Protein AF-A0A3P5X325-F1 (afdb_monomer)

Structure (mmCIF, N/CA/C/O backbone):
data_AF-A0A3P5X325-F1
#
_entry.id   AF-A0A3P5X325-F1
#
loop_
_atom_site.group_PDB
_atom_site.id
_atom_site.type_symbol
_atom_site.label_atom_id
_atom_site.label_alt_id
_atom_site.label_comp_id
_atom_site.label_asym_id
_atom_site.label_entity_id
_atom_site.label_seq_id
_atom_site.pdbx_PDB_ins_code
_atom_site.Cartn_x
_atom_site.Cartn_y
_atom_site.Cartn_z
_atom_site.occupancy
_atom_site.B_iso_or_equiv
_atom_site.auth_seq_id
_atom_site.auth_comp_id
_atom_site.auth_asym_id
_atom_site.auth_atom_id
_atom_site.pdbx_PDB_model_num
ATOM 1 N N . MET A 1 1 ? 27.769 -21.996 -11.676 1.00 37.31 1 MET A N 1
ATOM 2 C CA . MET A 1 1 ? 26.552 -21.700 -12.459 1.00 37.31 1 MET A CA 1
ATOM 3 C C . MET A 1 1 ? 25.990 -20.376 -11.951 1.00 37.31 1 MET A C 1
ATOM 5 O O . MET A 1 1 ? 25.348 -20.357 -10.911 1.00 37.31 1 MET A O 1
ATOM 9 N N . ARG A 1 2 ? 26.372 -19.250 -12.571 1.00 46.50 2 ARG A N 1
ATOM 10 C CA . ARG A 1 2 ? 25.826 -17.925 -12.230 1.00 46.50 2 ARG A CA 1
ATOM 11 C C . ARG A 1 2 ? 24.465 -17.822 -12.909 1.00 46.50 2 ARG A C 1
ATOM 13 O O . ARG A 1 2 ? 24.405 -17.930 -14.128 1.00 46.50 2 ARG A O 1
ATOM 20 N N . ILE A 1 3 ? 23.396 -17.692 -12.133 1.00 49.97 3 ILE A N 1
ATOM 21 C CA . ILE A 1 3 ? 22.065 -17.442 -12.689 1.00 49.97 3 ILE A CA 1
ATOM 22 C C . ILE A 1 3 ? 22.089 -16.012 -13.231 1.00 49.97 3 ILE A C 1
ATOM 24 O O . ILE A 1 3 ? 22.358 -15.079 -12.476 1.00 49.97 3 ILE A O 1
ATOM 28 N N . ALA A 1 4 ? 21.917 -15.863 -14.544 1.00 50.31 4 ALA A N 1
ATOM 29 C CA . ALA A 1 4 ? 21.872 -14.564 -15.203 1.00 50.31 4 ALA A CA 1
ATOM 30 C C . ALA A 1 4 ? 20.723 -13.730 -14.594 1.00 50.31 4 ALA A C 1
ATOM 32 O O . ALA A 1 4 ? 19.593 -14.221 -14.536 1.00 50.31 4 ALA A O 1
ATOM 33 N N . PRO A 1 5 ? 20.985 -12.513 -14.087 1.00 54.59 5 PRO A N 1
ATOM 34 C CA . PRO A 1 5 ? 20.008 -11.745 -13.315 1.00 54.59 5 PRO A CA 1
ATOM 35 C C . PRO A 1 5 ? 18.990 -10.981 -14.172 1.00 54.59 5 PRO A C 1
ATOM 37 O O . PRO A 1 5 ? 18.140 -10.295 -13.618 1.00 54.59 5 PRO A O 1
ATOM 40 N N . GLU A 1 6 ? 19.036 -11.095 -15.495 1.00 56.81 6 GLU A N 1
ATOM 41 C CA . GLU A 1 6 ? 18.307 -10.202 -16.409 1.00 56.81 6 GLU A CA 1
ATOM 42 C C . GLU A 1 6 ? 16.786 -10.440 -16.377 1.00 56.81 6 GLU A C 1
ATOM 44 O O . GLU A 1 6 ? 15.995 -9.506 -16.459 1.00 56.81 6 GLU A O 1
ATOM 49 N N . THR A 1 7 ? 16.352 -11.673 -16.098 1.00 55.66 7 THR A N 1
ATOM 50 C CA . THR A 1 7 ? 14.933 -12.036 -15.910 1.00 55.66 7 THR A CA 1
ATOM 51 C C . THR A 1 7 ? 14.445 -11.930 -14.462 1.00 55.66 7 THR A C 1
ATOM 53 O O . THR A 1 7 ? 13.240 -11.938 -14.210 1.00 55.66 7 THR A O 1
ATOM 56 N N . SER A 1 8 ? 15.350 -11.791 -13.490 1.00 69.19 8 SER A N 1
ATOM 57 C CA . SER A 1 8 ? 15.024 -11.793 -12.057 1.00 69.19 8 SER A CA 1
ATOM 58 C C . SER A 1 8 ? 14.137 -10.610 -11.612 1.00 69.19 8 SER A C 1
ATOM 60 O O . SER A 1 8 ? 13.112 -10.845 -10.968 1.00 69.19 8 SER A O 1
ATOM 62 N N . PRO A 1 9 ? 14.426 -9.341 -11.967 1.00 74.19 9 PRO A N 1
ATOM 63 C CA . PRO A 1 9 ? 13.662 -8.206 -11.448 1.00 74.19 9 PRO A CA 1
ATOM 64 C C . PRO A 1 9 ? 12.279 -8.033 -12.095 1.00 74.19 9 PRO A C 1
ATOM 66 O O . PRO A 1 9 ? 11.350 -7.622 -11.402 1.00 74.19 9 PRO A O 1
ATOM 69 N N . MET A 1 10 ? 12.100 -8.388 -13.375 1.00 77.94 10 MET A N 1
ATOM 70 C CA . MET A 1 10 ? 10.773 -8.395 -14.014 1.00 77.94 10 MET A CA 1
ATOM 71 C C . MET A 1 10 ? 9.854 -9.446 -13.382 1.00 77.94 10 MET A C 1
ATOM 73 O O . MET A 1 10 ? 8.692 -9.156 -13.098 1.00 77.94 10 MET A O 1
ATOM 77 N N . LEU A 1 11 ? 10.385 -10.641 -13.094 1.00 83.62 11 LEU A N 1
ATOM 78 C CA . LEU A 1 11 ? 9.649 -11.692 -12.390 1.00 83.62 11 LEU A CA 1
ATOM 79 C C . LEU A 1 11 ? 9.268 -11.268 -10.969 1.00 83.62 11 LEU A C 1
ATOM 81 O O . LEU A 1 11 ? 8.141 -11.511 -10.547 1.00 83.62 11 LEU A O 1
ATOM 85 N N . ILE A 1 12 ? 10.165 -10.586 -10.248 1.00 83.50 12 ILE A N 1
ATOM 86 C CA . ILE A 1 12 ? 9.865 -10.031 -8.920 1.00 83.50 12 ILE A CA 1
ATOM 87 C C . ILE A 1 12 ? 8.769 -8.963 -9.016 1.00 83.50 12 ILE A C 1
ATOM 89 O O . ILE A 1 12 ? 7.820 -8.996 -8.236 1.00 83.50 12 ILE A O 1
ATOM 93 N N . GLY A 1 13 ? 8.846 -8.051 -9.989 1.00 82.38 13 GLY A N 1
ATOM 94 C CA . GLY A 1 13 ? 7.811 -7.041 -10.225 1.00 82.38 13 GLY A CA 1
ATOM 95 C C . GLY A 1 13 ? 6.443 -7.661 -10.519 1.00 82.38 13 GLY A C 1
ATOM 96 O O . GLY A 1 13 ? 5.451 -7.311 -9.879 1.00 82.38 13 GLY A O 1
ATOM 97 N N . ALA A 1 14 ? 6.397 -8.652 -11.413 1.00 85.88 14 ALA A N 1
ATOM 98 C CA . ALA A 1 14 ? 5.183 -9.403 -11.723 1.00 85.88 14 ALA A CA 1
ATOM 99 C C . ALA A 1 14 ? 4.647 -10.178 -10.506 1.00 85.88 14 ALA A C 1
ATOM 101 O O . ALA A 1 14 ? 3.439 -10.187 -10.268 1.00 85.88 14 ALA A O 1
ATOM 102 N N . ALA A 1 15 ? 5.528 -10.778 -9.698 1.00 87.06 15 ALA A N 1
ATOM 103 C CA . ALA A 1 15 ? 5.152 -11.474 -8.470 1.00 87.06 15 ALA A CA 1
ATOM 104 C C . ALA A 1 15 ? 4.561 -10.519 -7.422 1.00 87.06 15 ALA A C 1
ATOM 106 O O . ALA A 1 15 ? 3.552 -10.850 -6.803 1.00 87.06 15 ALA A O 1
ATOM 107 N N . LEU A 1 16 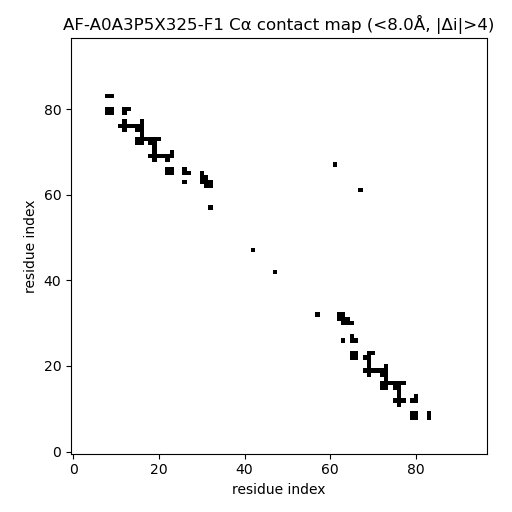? 5.130 -9.320 -7.255 1.00 85.44 16 LEU A N 1
ATOM 108 C CA . LEU A 1 16 ? 4.600 -8.283 -6.363 1.00 85.44 16 LEU A CA 1
ATOM 109 C C . LEU A 1 16 ? 3.216 -7.804 -6.816 1.00 85.44 16 LEU A C 1
ATOM 111 O O . LEU A 1 16 ? 2.306 -7.692 -5.993 1.00 85.44 16 LEU A O 1
ATOM 115 N N . ILE A 1 17 ? 3.035 -7.586 -8.123 1.00 88.94 17 ILE A N 1
ATOM 116 C CA . ILE A 1 17 ? 1.733 -7.225 -8.697 1.00 88.94 17 ILE A CA 1
ATOM 117 C C . ILE A 1 17 ? 0.720 -8.351 -8.455 1.00 88.94 17 ILE A C 1
ATOM 119 O O . ILE A 1 17 ? -0.369 -8.103 -7.937 1.00 88.94 17 ILE A O 1
ATOM 123 N N . GLY A 1 18 ? 1.085 -9.594 -8.774 1.00 88.88 18 GLY A N 1
ATOM 124 C CA . GLY A 1 18 ? 0.232 -10.765 -8.581 1.00 88.88 18 GLY A CA 1
ATOM 125 C C . GLY A 1 18 ? -0.170 -10.965 -7.119 1.00 88.88 18 GLY A C 1
ATOM 126 O O . GLY A 1 18 ? -1.353 -11.131 -6.825 1.00 88.88 18 GLY A O 1
ATOM 127 N N . ALA A 1 19 ? 0.785 -10.868 -6.192 1.00 86.81 19 ALA A N 1
ATOM 128 C CA . ALA A 1 19 ? 0.528 -10.950 -4.758 1.00 86.81 19 ALA A CA 1
ATOM 129 C C . ALA A 1 19 ? -0.395 -9.819 -4.275 1.00 86.81 19 ALA A C 1
ATOM 131 O O . ALA A 1 19 ? -1.335 -10.069 -3.520 1.00 86.81 19 ALA A O 1
ATOM 132 N N . GLY A 1 20 ? -0.180 -8.587 -4.749 1.00 81.62 20 GLY A N 1
ATOM 133 C CA . GLY A 1 20 ? -1.033 -7.444 -4.428 1.00 81.62 20 GLY A CA 1
ATOM 134 C C . GLY A 1 20 ? -2.475 -7.608 -4.928 1.00 81.62 20 GLY A C 1
ATOM 135 O O . GLY A 1 20 ? -3.415 -7.326 -4.182 1.00 81.62 20 GLY A O 1
ATOM 136 N N . LEU A 1 21 ? -2.670 -8.127 -6.149 1.00 86.69 21 LEU A N 1
ATOM 137 C CA . LEU A 1 21 ? -3.997 -8.458 -6.689 1.00 86.69 21 LEU A CA 1
ATOM 138 C C . LEU A 1 21 ? -4.680 -9.575 -5.897 1.00 86.69 21 LEU A C 1
ATOM 140 O O . LEU A 1 21 ? -5.877 -9.484 -5.622 1.00 86.69 21 LEU A O 1
ATOM 144 N N . LEU A 1 22 ? -3.933 -10.614 -5.521 1.00 86.00 22 LEU A N 1
ATOM 145 C CA . LEU A 1 22 ? -4.464 -11.739 -4.757 1.00 86.00 22 LEU A CA 1
ATOM 146 C C . LEU A 1 22 ? -4.942 -11.281 -3.373 1.00 86.00 22 LEU A C 1
ATOM 148 O O . LEU A 1 22 ? -6.069 -11.573 -2.983 1.00 86.00 22 LEU A O 1
ATOM 152 N N . LEU A 1 23 ? -4.122 -10.495 -2.668 1.00 81.44 23 LEU A N 1
ATOM 153 C CA . LEU A 1 23 ? -4.475 -9.929 -1.364 1.00 81.44 23 LEU A CA 1
ATOM 154 C C . LEU A 1 23 ? -5.699 -9.017 -1.452 1.00 81.44 23 LEU A C 1
ATOM 156 O O . LEU A 1 23 ? -6.595 -9.114 -0.617 1.00 81.44 23 LEU A O 1
ATOM 160 N N . ARG A 1 24 ? -5.776 -8.185 -2.498 1.00 75.31 24 ARG A N 1
ATOM 161 C CA . ARG A 1 24 ? -6.941 -7.328 -2.744 1.00 75.31 24 ARG A CA 1
ATOM 162 C C . ARG A 1 24 ? -8.215 -8.128 -3.024 1.00 75.31 24 ARG A C 1
ATOM 164 O O . ARG A 1 24 ? -9.297 -7.657 -2.716 1.00 75.31 24 ARG A O 1
ATOM 171 N N . ARG A 1 25 ? -8.112 -9.313 -3.627 1.00 79.06 25 ARG A N 1
ATOM 172 C CA . ARG A 1 25 ? -9.282 -10.146 -3.934 1.00 79.06 25 ARG A CA 1
ATOM 173 C C . ARG A 1 25 ? -9.818 -10.888 -2.714 1.00 79.06 25 ARG A C 1
ATOM 175 O O . ARG A 1 25 ? -11.015 -11.142 -2.653 1.00 79.06 25 ARG A O 1
ATOM 182 N N . VAL A 1 26 ? -8.937 -11.282 -1.798 1.00 78.12 26 VAL A N 1
ATOM 183 C CA . VAL A 1 26 ? -9.329 -12.047 -0.608 1.00 78.12 26 VAL A CA 1
ATOM 184 C C . VAL A 1 26 ? -9.904 -11.139 0.474 1.00 78.12 26 VAL A C 1
ATOM 186 O O . VAL A 1 26 ? -10.781 -11.611 1.186 1.00 78.12 26 VAL A O 1
ATOM 189 N N . GLU A 1 27 ? -9.408 -9.893 0.583 1.00 66.12 27 GLU A N 1
ATOM 190 C CA . GLU A 1 27 ? -9.830 -8.818 1.508 1.00 66.12 27 GLU A CA 1
ATOM 191 C C . GLU A 1 27 ? -10.800 -9.284 2.617 1.00 66.12 27 GLU A C 1
ATOM 193 O O . GLU A 1 27 ? -11.993 -8.994 2.568 1.00 66.12 27 GLU A O 1
ATOM 198 N N . PRO A 1 28 ? -10.318 -10.080 3.591 1.00 67.94 28 PRO A N 1
ATOM 199 C CA . PRO A 1 28 ? -11.215 -10.785 4.490 1.00 67.94 28 PRO A CA 1
ATOM 200 C C . PRO A 1 28 ? -11.803 -9.823 5.522 1.00 67.94 28 PRO A C 1
ATOM 202 O O . PRO A 1 28 ? -11.071 -9.041 6.134 1.00 67.94 28 PRO A O 1
ATOM 205 N N . ASP A 1 29 ? -13.106 -9.950 5.781 1.00 62.47 29 ASP A N 1
ATOM 206 C CA . ASP A 1 29 ? -13.853 -9.103 6.728 1.00 62.47 29 ASP A CA 1
ATOM 207 C C . ASP A 1 29 ? -13.284 -9.117 8.154 1.00 62.47 29 ASP A C 1
ATOM 209 O O . ASP A 1 29 ? -13.474 -8.172 8.914 1.00 62.47 29 ASP A O 1
ATOM 213 N N . ALA A 1 30 ? -12.522 -10.154 8.518 1.00 62.75 30 ALA A N 1
ATOM 214 C CA . ALA A 1 30 ? -11.821 -10.235 9.800 1.00 62.75 30 ALA A CA 1
ATOM 215 C C . ALA A 1 30 ? -10.780 -9.114 10.011 1.00 62.75 30 ALA A C 1
ATOM 217 O O . ALA A 1 30 ? -10.392 -8.847 11.147 1.00 62.75 30 ALA A O 1
ATOM 218 N N . LEU A 1 31 ? -10.310 -8.481 8.930 1.00 63.28 31 LEU A N 1
ATOM 219 C CA . LEU A 1 31 ? -9.338 -7.380 8.947 1.00 63.28 31 LEU A CA 1
ATOM 220 C C . LEU A 1 31 ? -9.973 -6.023 8.604 1.00 63.28 31 LEU A C 1
ATOM 222 O O . LEU A 1 31 ? -9.260 -5.018 8.499 1.00 63.28 31 LEU A O 1
ATOM 226 N N . SER A 1 32 ? -11.298 -5.990 8.463 1.00 74.38 32 SER A N 1
ATOM 227 C CA . SER A 1 32 ? -12.077 -4.760 8.386 1.00 74.38 32 SER A CA 1
ATOM 228 C C . SER A 1 32 ? -12.215 -4.170 9.787 1.00 74.38 32 SER A C 1
ATOM 230 O O . SER A 1 32 ? -12.556 -4.865 10.749 1.00 74.38 32 SER A O 1
ATOM 232 N N . LEU A 1 33 ? -11.925 -2.876 9.933 1.00 69.62 33 LEU A N 1
ATOM 233 C CA . LEU A 1 33 ? -12.146 -2.204 11.207 1.00 69.62 33 LEU A CA 1
ATOM 234 C C . LEU A 1 33 ? -13.656 -2.075 11.458 1.00 69.62 33 LEU A C 1
ATOM 236 O O . LEU A 1 33 ? -14.367 -1.565 10.594 1.00 69.62 33 LEU A O 1
ATOM 240 N N . PRO A 1 34 ? -14.155 -2.513 12.628 1.00 69.44 34 PRO A N 1
ATOM 241 C CA . PRO A 1 34 ? -15.577 -2.453 12.931 1.00 69.44 34 PRO A CA 1
ATOM 242 C C . PRO A 1 34 ? -16.048 -1.004 13.063 1.00 69.44 34 PRO A C 1
ATOM 244 O O . PRO A 1 34 ? -15.361 -0.178 13.681 1.00 69.44 34 PRO A O 1
ATOM 247 N N . ASP A 1 35 ? -17.244 -0.737 12.536 1.00 65.31 35 ASP A N 1
ATOM 248 C CA . ASP A 1 35 ? -17.881 0.575 12.573 1.00 65.31 35 ASP A CA 1
ATOM 249 C C . ASP A 1 35 ? -18.004 1.118 13.996 1.00 65.31 35 ASP A C 1
ATOM 251 O O . ASP A 1 35 ? -18.137 0.389 14.988 1.00 65.31 35 ASP A O 1
ATOM 255 N N . LYS A 1 36 ? -17.934 2.444 14.102 1.00 63.88 36 LYS A N 1
ATOM 256 C CA . LYS A 1 36 ? -17.979 3.141 15.382 1.00 63.88 36 LYS A CA 1
ATOM 257 C C . LYS A 1 36 ? -19.414 3.096 15.928 1.00 63.88 36 LYS A C 1
ATOM 259 O O . LYS A 1 36 ? -20.295 3.684 15.307 1.00 63.88 36 LYS A O 1
ATOM 264 N N . PRO A 1 37 ? -19.681 2.446 17.077 1.00 66.00 37 PRO A N 1
ATOM 265 C CA . PRO A 1 37 ? -21.021 2.452 17.648 1.00 66.00 37 PRO A CA 1
ATOM 266 C C . PRO A 1 37 ? -21.378 3.864 18.132 1.00 66.00 37 PRO A C 1
ATOM 268 O O . PRO A 1 37 ? -20.661 4.444 18.955 1.00 66.00 37 PRO A O 1
ATOM 271 N N . ASP A 1 38 ? -22.488 4.403 17.629 1.00 61.66 38 ASP A N 1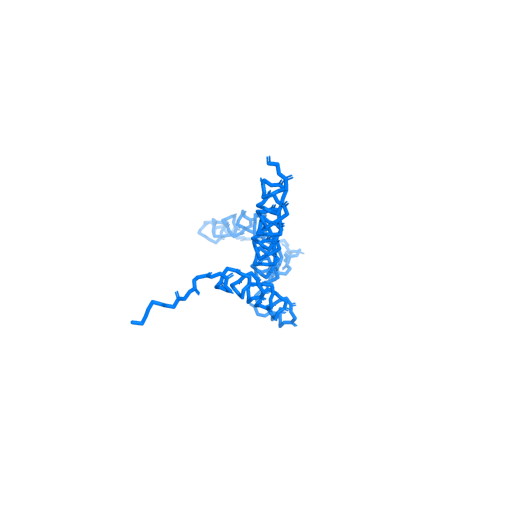
ATOM 272 C CA . ASP A 1 38 ? -23.028 5.716 17.998 1.00 61.66 38 ASP A CA 1
ATOM 273 C C . ASP A 1 38 ? -23.915 5.600 19.246 1.00 61.66 38 ASP A C 1
ATOM 275 O O . ASP A 1 38 ? -25.142 5.640 19.191 1.00 61.66 38 ASP A O 1
ATOM 279 N N . VAL A 1 39 ? -23.294 5.325 20.395 1.00 71.25 39 VAL A N 1
ATOM 280 C CA . VAL A 1 39 ? -24.012 5.157 21.668 1.00 71.25 39 VAL A CA 1
ATOM 281 C C . VAL A 1 39 ? -23.421 6.090 22.720 1.00 71.25 39 VAL A C 1
ATOM 283 O O . VAL A 1 39 ? -22.208 6.279 22.795 1.00 71.25 39 VAL A O 1
ATOM 286 N N . ALA A 1 40 ? -24.270 6.685 23.561 1.00 64.31 40 ALA A N 1
ATOM 287 C CA . ALA A 1 40 ? -23.828 7.520 24.673 1.00 64.31 40 ALA A CA 1
ATOM 288 C C . ALA A 1 40 ? -23.031 6.686 25.696 1.00 64.31 40 ALA A C 1
ATOM 290 O O . ALA A 1 40 ? -23.542 5.736 26.290 1.00 64.31 40 ALA A O 1
ATOM 291 N N . HIS A 1 41 ? -21.766 7.053 25.906 1.00 67.25 41 HIS A N 1
ATOM 292 C CA . HIS A 1 41 ? -20.824 6.299 26.734 1.00 67.25 41 HIS A CA 1
ATOM 293 C C . HIS A 1 41 ? -20.795 6.825 28.178 1.00 67.25 41 HIS A C 1
ATOM 295 O O . HIS A 1 41 ? -20.622 8.022 28.404 1.00 67.25 41 HIS A O 1
ATOM 301 N N . ARG A 1 42 ? -20.926 5.927 29.164 1.00 71.88 42 ARG A N 1
ATOM 302 C CA . ARG A 1 42 ? -20.857 6.221 30.617 1.00 71.88 42 ARG A CA 1
ATOM 303 C C . ARG A 1 42 ? -19.572 5.682 31.256 1.00 71.88 42 ARG A C 1
ATOM 305 O O . ARG A 1 42 ? -19.544 5.245 32.402 1.00 71.88 42 ARG A O 1
ATOM 312 N N . ASP A 1 43 ? -18.499 5.682 30.486 1.00 75.94 43 ASP A N 1
ATOM 313 C CA . ASP A 1 43 ? -17.231 5.064 30.842 1.00 75.94 43 ASP A CA 1
ATOM 314 C C . ASP A 1 43 ? -16.321 6.04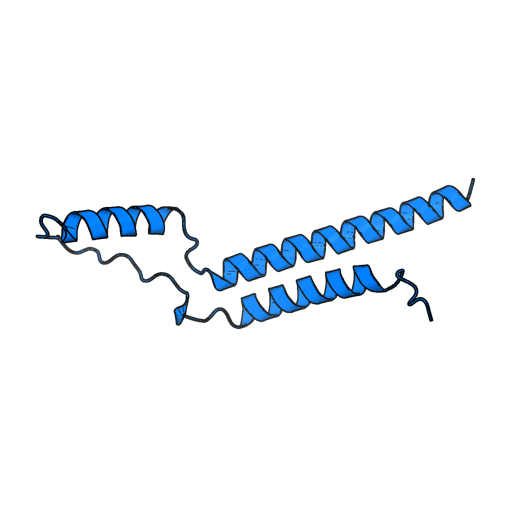0 31.594 1.00 75.94 43 ASP A C 1
ATOM 316 O O . ASP A 1 43 ? -16.102 7.167 31.146 1.00 75.94 43 ASP A O 1
ATOM 320 N N . SER A 1 44 ? -15.705 5.590 32.688 1.00 80.81 44 SER A N 1
ATOM 321 C CA . SER A 1 44 ? -14.721 6.364 33.453 1.00 80.81 44 SER A CA 1
ATOM 322 C C . SER A 1 44 ? -13.373 5.634 33.567 1.00 80.81 44 SER A C 1
ATOM 324 O O . SER A 1 44 ? -13.253 4.438 33.281 1.00 80.81 44 SER A O 1
ATOM 326 N N . GLY A 1 45 ? -12.323 6.381 33.926 1.00 87.00 45 GLY A N 1
ATOM 327 C CA . GLY A 1 45 ? -10.984 5.844 34.199 1.00 87.00 45 GLY A CA 1
ATOM 328 C C . GLY A 1 45 ? -10.346 5.098 33.021 1.00 87.00 45 GLY A C 1
ATOM 329 O O . GLY A 1 45 ? -10.303 5.599 31.895 1.00 87.00 45 GLY A O 1
ATOM 330 N N . ALA A 1 46 ? -9.852 3.886 33.284 1.00 85.06 46 ALA A N 1
ATOM 331 C CA . ALA A 1 46 ? -9.107 3.069 32.323 1.00 85.06 46 ALA A CA 1
ATOM 332 C C . ALA A 1 46 ? -9.904 2.721 31.051 1.00 85.06 46 ALA A C 1
ATOM 334 O O . ALA A 1 46 ? -9.335 2.693 29.960 1.00 85.06 46 ALA A O 1
ATOM 335 N N . ARG A 1 47 ? -11.231 2.527 31.148 1.00 80.81 47 ARG A N 1
ATOM 336 C CA . ARG A 1 47 ? -12.084 2.275 29.969 1.00 80.81 47 ARG A CA 1
ATOM 337 C C . ARG A 1 47 ? -12.176 3.492 29.051 1.00 80.81 47 ARG A C 1
ATOM 339 O O . ARG A 1 47 ? -12.144 3.341 27.831 1.00 80.81 47 ARG A O 1
ATOM 346 N N . ARG A 1 48 ? -12.227 4.701 29.623 1.00 83.06 48 ARG A N 1
ATOM 347 C CA . ARG A 1 48 ? -12.203 5.950 28.847 1.00 83.06 48 ARG A CA 1
ATOM 348 C C . ARG A 1 48 ? -10.861 6.1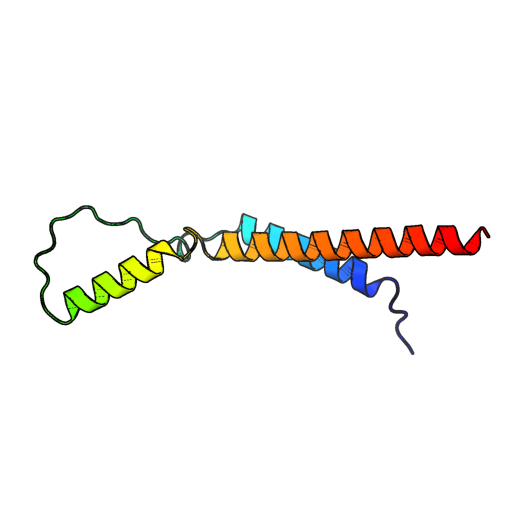28 28.141 1.00 83.06 48 ARG A C 1
ATOM 350 O O . ARG A 1 48 ? -10.849 6.480 26.966 1.00 83.06 48 ARG A O 1
ATOM 357 N N . ALA A 1 49 ? -9.754 5.839 28.827 1.00 84.88 49 ALA A N 1
ATOM 358 C CA . ALA A 1 49 ? -8.420 5.903 28.235 1.00 84.88 49 ALA A CA 1
ATOM 359 C C . ALA A 1 49 ? -8.272 4.921 27.059 1.00 84.88 49 ALA A C 1
ATOM 361 O O . ALA A 1 49 ? -7.943 5.347 25.957 1.00 84.88 49 ALA A O 1
ATOM 362 N N . ALA A 1 50 ? -8.629 3.646 27.249 1.00 86.19 50 ALA A N 1
ATOM 363 C CA . ALA A 1 50 ? -8.568 2.630 26.196 1.00 86.19 50 ALA A CA 1
ATOM 364 C C . ALA A 1 50 ? -9.393 3.009 24.953 1.00 86.19 50 ALA A C 1
ATOM 366 O O . ALA A 1 50 ? -8.954 2.809 23.822 1.00 86.19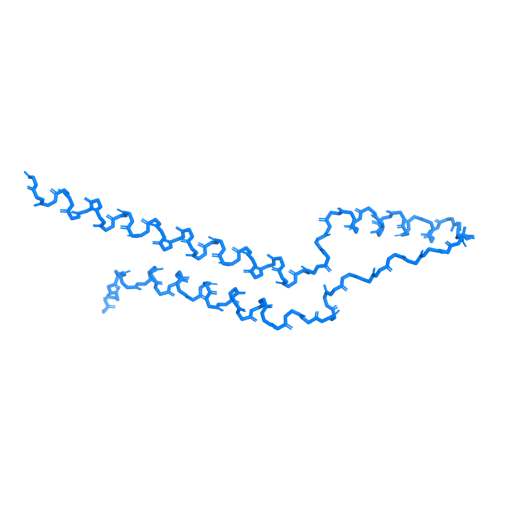 50 ALA A O 1
ATOM 367 N N . ARG A 1 51 ? -10.571 3.611 25.153 1.00 82.75 51 ARG A N 1
ATOM 368 C CA . ARG A 1 51 ? -11.419 4.117 24.068 1.00 82.75 51 ARG A CA 1
ATOM 369 C C . ARG A 1 51 ? -10.773 5.272 23.312 1.00 82.75 51 ARG A C 1
ATOM 371 O O . ARG A 1 51 ? -10.769 5.243 22.091 1.00 82.75 51 ARG A O 1
ATOM 378 N N . ILE A 1 52 ? -10.234 6.269 24.015 1.00 83.88 52 ILE A N 1
ATOM 379 C CA . ILE A 1 52 ? -9.559 7.414 23.383 1.00 83.88 52 ILE A CA 1
ATOM 380 C C . ILE A 1 52 ? -8.370 6.926 22.553 1.00 83.88 52 ILE A C 1
ATOM 382 O O . ILE A 1 52 ? -8.200 7.355 21.414 1.00 83.88 52 ILE A O 1
ATOM 386 N N . THR A 1 53 ? -7.588 5.991 23.093 1.00 84.38 53 THR A N 1
ATOM 387 C CA . THR A 1 53 ? -6.471 5.375 22.376 1.00 84.38 53 THR A CA 1
ATOM 388 C C . THR A 1 53 ? -6.952 4.613 21.140 1.00 84.38 53 THR A C 1
ATOM 390 O O . THR A 1 53 ? -6.426 4.842 20.053 1.00 84.38 53 THR A O 1
ATOM 393 N N . ARG A 1 54 ? -7.989 3.770 21.262 1.00 83.38 54 ARG A N 1
ATOM 394 C CA . ARG A 1 54 ? -8.586 3.050 20.123 1.00 83.38 54 ARG A CA 1
ATOM 395 C C . ARG A 1 54 ? -9.096 4.012 19.051 1.00 83.38 54 ARG A C 1
ATOM 397 O O . ARG A 1 54 ? -8.781 3.829 17.882 1.00 83.38 54 ARG A O 1
ATOM 404 N N . ASP A 1 55 ? -9.859 5.028 19.440 1.00 83.06 55 ASP A N 1
ATOM 405 C CA . ASP A 1 55 ? -10.421 6.027 18.529 1.00 83.06 55 ASP A CA 1
ATOM 406 C C . ASP A 1 55 ? -9.326 6.844 17.833 1.00 83.06 55 ASP A C 1
ATOM 408 O O . ASP A 1 55 ? -9.485 7.226 16.676 1.00 83.06 55 ASP A O 1
ATOM 412 N N . GLY A 1 56 ? -8.213 7.115 18.522 1.00 83.62 56 GLY A N 1
ATOM 413 C CA . GLY A 1 56 ? -7.039 7.757 17.935 1.00 83.62 56 GLY A CA 1
ATOM 414 C C . GLY A 1 56 ? -6.382 6.884 16.868 1.00 83.62 56 GLY A C 1
ATOM 415 O O . GLY A 1 56 ? -6.120 7.355 15.765 1.00 83.62 56 GLY A O 1
ATOM 416 N N . ILE A 1 57 ? -6.186 5.599 17.166 1.00 82.81 57 ILE A N 1
ATOM 417 C CA . ILE A 1 57 ? -5.616 4.621 16.232 1.00 82.81 57 ILE A CA 1
ATOM 418 C C . ILE A 1 57 ? -6.550 4.398 15.025 1.00 82.81 57 ILE A C 1
ATOM 420 O O . ILE A 1 57 ? -6.095 4.351 13.885 1.00 82.81 57 ILE A O 1
ATOM 424 N N . ALA A 1 58 ? -7.865 4.350 15.243 1.00 82.69 58 ALA A N 1
ATOM 425 C CA . ALA A 1 58 ? -8.854 4.178 14.178 1.00 82.69 58 ALA A CA 1
ATOM 426 C C . ALA A 1 58 ? -8.911 5.357 13.187 1.00 82.69 58 ALA A C 1
ATOM 428 O O . ALA A 1 58 ? -9.345 5.169 12.058 1.00 82.69 58 ALA A O 1
ATOM 429 N N . LYS A 1 59 ? -8.464 6.563 13.571 1.00 79.94 59 LYS A N 1
ATOM 430 C CA . LYS A 1 59 ? -8.380 7.717 12.652 1.00 79.94 59 LYS A CA 1
ATOM 431 C C . LYS A 1 59 ? -7.234 7.616 11.647 1.00 79.94 59 LYS A C 1
ATOM 433 O O . LYS A 1 59 ? -7.281 8.294 10.627 1.00 79.94 59 LYS A O 1
ATOM 438 N N . VAL A 1 60 ? -6.193 6.845 11.962 1.00 82.25 60 VAL A N 1
ATOM 439 C CA . VAL A 1 60 ? -4.988 6.728 11.126 1.00 82.25 60 VAL A CA 1
ATOM 440 C C . VAL A 1 60 ? -4.912 5.398 10.384 1.00 82.25 60 VAL A C 1
ATOM 442 O O . VAL A 1 60 ? -4.239 5.315 9.359 1.00 82.25 60 VAL A O 1
ATOM 445 N N . LEU A 1 61 ? -5.593 4.361 10.876 1.00 79.12 61 LEU A N 1
ATOM 446 C CA . LEU A 1 61 ? -5.653 3.076 10.191 1.00 79.12 61 LEU A CA 1
ATOM 447 C C . LEU A 1 61 ? -6.629 3.127 9.005 1.00 79.12 61 LEU A C 1
ATOM 449 O O . LEU A 1 61 ? -7.713 3.702 9.121 1.00 79.12 61 LEU A O 1
ATOM 453 N N . PRO A 1 62 ? -6.282 2.493 7.874 1.00 79.19 62 PRO A N 1
ATOM 454 C CA . PRO A 1 62 ? -7.219 2.307 6.776 1.00 79.19 62 PRO A CA 1
ATOM 455 C C . PRO A 1 62 ? -8.354 1.376 7.212 1.00 79.19 62 PRO A C 1
ATOM 457 O O . PRO A 1 62 ? -8.137 0.470 8.011 1.00 79.19 62 PRO A O 1
ATOM 460 N N . SER A 1 63 ? -9.547 1.558 6.642 1.00 75.50 63 SER A N 1
ATOM 461 C CA . SER A 1 63 ? -10.743 0.760 6.958 1.00 75.50 63 SER A CA 1
ATOM 462 C C . SER A 1 63 ? -10.551 -0.746 6.754 1.00 75.50 63 SER A C 1
ATOM 464 O O . SER A 1 63 ? -11.183 -1.537 7.451 1.00 75.50 63 SER A O 1
ATOM 466 N N . ASN A 1 64 ? -9.652 -1.138 5.847 1.00 80.31 64 ASN A N 1
ATOM 467 C CA . ASN A 1 64 ? -9.205 -2.512 5.671 1.00 80.31 64 ASN A CA 1
ATOM 468 C C . ASN A 1 64 ? -7.678 -2.571 5.503 1.00 80.31 64 ASN A C 1
ATOM 470 O O . ASN A 1 64 ? -7.093 -1.970 4.591 1.00 80.31 64 ASN A O 1
ATOM 474 N N . LEU A 1 65 ? -7.026 -3.318 6.394 1.00 80.12 65 LEU A N 1
ATOM 475 C CA . LEU A 1 65 ? -5.569 -3.430 6.412 1.00 80.12 65 LEU A CA 1
ATOM 476 C C . LEU A 1 65 ? -5.044 -4.274 5.244 1.00 80.12 65 LEU A C 1
ATOM 478 O O . LEU A 1 65 ? -4.048 -3.898 4.626 1.00 80.12 65 LEU A O 1
AT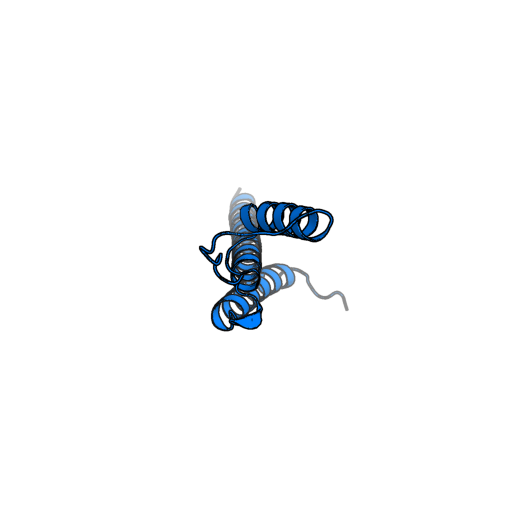OM 482 N N . THR A 1 66 ? -5.728 -5.355 4.874 1.00 81.38 66 THR A N 1
ATOM 483 C CA . THR A 1 66 ? -5.330 -6.227 3.758 1.00 81.38 66 THR A CA 1
ATOM 484 C C . THR A 1 66 ? -5.396 -5.507 2.420 1.00 81.38 66 THR A C 1
ATOM 486 O O . THR A 1 66 ? -4.440 -5.571 1.644 1.00 81.38 66 THR A O 1
ATOM 489 N N . GLY A 1 67 ? -6.476 -4.765 2.167 1.00 80.00 67 GLY A N 1
ATOM 490 C CA . GLY A 1 67 ? -6.618 -3.939 0.974 1.00 80.00 67 GLY A CA 1
ATOM 491 C C . GLY A 1 67 ? -5.517 -2.879 0.881 1.00 80.00 67 GLY A C 1
ATOM 492 O O . GLY A 1 67 ? -4.956 -2.659 -0.196 1.00 80.00 67 GLY A O 1
ATOM 493 N N . SER A 1 68 ? -5.133 -2.273 2.013 1.00 84.12 68 SER A N 1
ATOM 494 C CA . SER A 1 68 ? -4.037 -1.297 2.050 1.00 84.12 68 SER A CA 1
ATOM 495 C C . SER A 1 68 ? -2.668 -1.913 1.719 1.00 84.12 68 SER A C 1
ATOM 497 O O . SER A 1 68 ? -1.931 -1.359 0.904 1.00 84.12 68 SER A O 1
ATOM 499 N N . VAL A 1 69 ? -2.355 -3.098 2.256 1.00 85.12 69 VAL A N 1
ATOM 500 C CA . VAL A 1 69 ? -1.106 -3.823 1.963 1.00 85.12 69 VAL A CA 1
ATOM 501 C C . VAL A 1 69 ? -1.071 -4.285 0.506 1.00 85.12 69 VAL A C 1
ATOM 503 O O . VAL A 1 69 ? -0.060 -4.098 -0.172 1.00 85.12 69 VAL A O 1
ATOM 506 N N . GLY A 1 70 ? -2.184 -4.817 -0.010 1.00 84.19 70 GLY A N 1
ATOM 507 C CA . GLY A 1 70 ? -2.311 -5.203 -1.416 1.00 84.19 70 GLY A CA 1
ATOM 508 C C . GLY A 1 70 ? -2.083 -4.025 -2.368 1.00 84.19 70 GLY A C 1
ATOM 509 O O . GLY A 1 70 ? -1.360 -4.157 -3.354 1.00 84.19 70 GLY A O 1
ATOM 510 N N . ARG A 1 71 ? -2.624 -2.842 -2.044 1.00 86.31 71 ARG A N 1
ATOM 511 C CA . ARG A 1 71 ? -2.388 -1.607 -2.810 1.00 86.31 71 ARG A CA 1
ATOM 512 C C . ARG A 1 71 ? -0.918 -1.187 -2.798 1.00 86.31 71 ARG A C 1
ATOM 514 O O . ARG A 1 71 ? -0.402 -0.809 -3.845 1.00 86.31 71 ARG A O 1
ATOM 521 N N . THR A 1 72 ? -0.239 -1.269 -1.658 1.00 88.56 72 THR A N 1
ATOM 522 C CA . THR A 1 72 ? 1.194 -0.945 -1.572 1.00 88.56 72 THR A CA 1
ATOM 523 C C . THR A 1 72 ? 2.039 -1.919 -2.392 1.00 88.56 72 THR A C 1
ATOM 525 O O . THR A 1 72 ? 2.901 -1.484 -3.147 1.00 88.56 72 THR A O 1
ATOM 528 N N . LEU A 1 73 ? 1.758 -3.224 -2.319 1.00 86.25 73 LEU A N 1
ATOM 529 C CA . LEU A 1 73 ? 2.440 -4.241 -3.131 1.00 86.25 73 LEU A CA 1
ATOM 530 C C . LEU A 1 73 ? 2.261 -4.000 -4.633 1.00 86.25 73 LEU A C 1
ATOM 532 O O . LEU A 1 73 ? 3.231 -4.072 -5.384 1.00 86.25 73 LEU A O 1
ATOM 536 N N . LEU A 1 74 ? 1.044 -3.647 -5.053 1.00 87.38 74 LEU A N 1
ATOM 537 C CA . LEU A 1 74 ? 0.754 -3.243 -6.428 1.00 87.38 74 LEU A CA 1
ATOM 538 C C . LEU A 1 74 ? 1.589 -2.034 -6.858 1.00 87.38 74 LEU A C 1
ATOM 540 O O . LEU A 1 74 ? 2.210 -2.080 -7.915 1.00 87.38 74 LEU A O 1
ATOM 544 N N . MET A 1 75 ? 1.623 -0.975 -6.044 1.00 91.44 75 MET A N 1
ATOM 545 C CA . MET A 1 75 ? 2.389 0.241 -6.345 1.00 91.44 75 MET A CA 1
ATOM 546 C C . MET A 1 75 ? 3.887 -0.047 -6.463 1.00 91.44 75 MET A C 1
ATOM 548 O O . MET A 1 75 ? 4.523 0.383 -7.421 1.00 91.44 75 MET A O 1
ATOM 552 N N . MET A 1 76 ? 4.439 -0.816 -5.524 1.00 90.50 76 MET A N 1
ATOM 553 C CA . MET A 1 76 ? 5.852 -1.198 -5.529 1.00 90.50 76 MET A CA 1
ATOM 554 C C . MET A 1 76 ? 6.201 -2.071 -6.738 1.00 90.50 76 MET A C 1
ATOM 556 O O . MET A 1 76 ? 7.198 -1.818 -7.409 1.00 90.50 76 MET A O 1
ATOM 560 N N . GLY A 1 77 ? 5.372 -3.073 -7.045 1.00 87.62 77 GLY A N 1
ATOM 561 C CA . GLY A 1 77 ? 5.567 -3.940 -8.205 1.00 87.62 77 GLY A CA 1
ATOM 562 C C . GLY A 1 77 ? 5.472 -3.177 -9.527 1.00 87.62 77 GLY A C 1
ATOM 563 O O . GLY A 1 77 ? 6.341 -3.331 -10.381 1.00 87.62 77 GLY A O 1
ATOM 564 N N . ALA A 1 78 ? 4.474 -2.300 -9.674 1.00 90.25 78 ALA A N 1
ATOM 565 C CA . ALA A 1 78 ? 4.321 -1.452 -10.854 1.00 90.25 78 ALA A CA 1
ATOM 566 C C . ALA A 1 78 ? 5.501 -0.483 -11.020 1.00 90.25 78 ALA A C 1
ATOM 568 O O . ALA A 1 78 ? 6.052 -0.379 -12.113 1.00 90.25 78 ALA A O 1
ATOM 569 N N . GLY A 1 79 ? 5.928 0.175 -9.93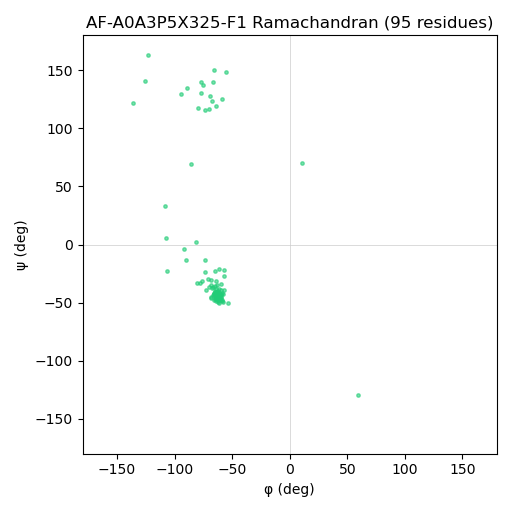8 1.00 93.12 79 GLY A N 1
ATOM 570 C CA . GLY A 1 79 ? 7.088 1.065 -9.949 1.00 93.12 79 GLY A CA 1
ATOM 571 C C . GLY A 1 79 ? 8.371 0.344 -10.363 1.00 93.12 79 GLY A C 1
ATOM 572 O O . GLY A 1 79 ? 9.095 0.834 -11.225 1.00 93.12 79 GLY A O 1
ATOM 573 N N . LEU A 1 80 ? 8.619 -0.852 -9.818 1.00 89.81 80 LEU A N 1
ATOM 574 C CA . LEU A 1 80 ? 9.776 -1.667 -10.192 1.00 89.81 80 LEU A CA 1
ATOM 575 C C . LEU A 1 80 ? 9.756 -2.040 -11.681 1.00 89.81 80 LEU A C 1
ATOM 577 O O . LEU A 1 80 ? 10.774 -1.900 -12.353 1.00 89.81 80 LEU A O 1
ATOM 581 N N . VAL A 1 81 ? 8.612 -2.496 -12.203 1.00 87.88 81 VAL A N 1
ATOM 582 C CA . VAL A 1 81 ? 8.475 -2.842 -13.629 1.00 87.88 81 VAL A CA 1
ATOM 583 C C . VAL A 1 81 ? 8.721 -1.620 -14.512 1.00 87.88 81 VAL A C 1
ATOM 585 O O . VAL A 1 81 ? 9.464 -1.724 -15.482 1.00 87.88 81 VAL A O 1
ATOM 588 N N . LEU A 1 82 ? 8.152 -0.462 -14.164 1.00 92.38 82 LEU A N 1
ATOM 589 C CA . LEU A 1 82 ? 8.334 0.775 -14.926 1.00 92.38 82 LEU A CA 1
ATOM 590 C C . LEU A 1 82 ? 9.801 1.200 -14.994 1.00 92.38 82 LEU A C 1
ATOM 592 O O . LEU A 1 82 ? 10.289 1.470 -16.085 1.00 92.38 82 LEU A O 1
ATOM 596 N N . VAL A 1 83 ? 10.516 1.206 -13.865 1.00 91.94 83 VAL A N 1
ATOM 597 C CA . VAL A 1 83 ? 11.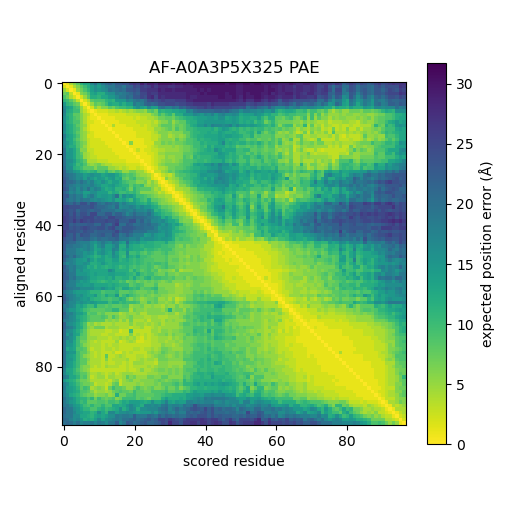952 1.540 -13.842 1.00 91.94 83 VAL A CA 1
ATOM 598 C C . VAL A 1 83 ? 12.741 0.597 -14.747 1.00 91.94 83 VAL A C 1
ATOM 600 O O . VAL A 1 83 ? 13.553 1.056 -15.536 1.00 91.94 83 VAL A O 1
ATOM 603 N N . ARG A 1 84 ? 12.452 -0.708 -14.718 1.00 86.12 84 ARG A N 1
ATOM 604 C CA . ARG A 1 84 ? 13.147 -1.673 -15.582 1.00 86.12 84 ARG A CA 1
ATOM 605 C C . ARG A 1 84 ? 12.852 -1.498 -17.065 1.00 86.12 84 ARG A C 1
ATOM 607 O O . ARG A 1 84 ? 13.742 -1.699 -17.879 1.00 86.12 84 ARG A O 1
ATOM 614 N N . LEU A 1 85 ? 11.623 -1.136 -17.421 1.00 87.38 85 LEU A N 1
ATOM 615 C CA . LEU A 1 85 ? 11.286 -0.812 -18.808 1.00 87.38 85 LEU A CA 1
ATOM 616 C C . LEU A 1 85 ? 12.041 0.433 -19.287 1.00 87.38 85 LEU A C 1
ATOM 618 O O . LEU A 1 85 ? 12.483 0.466 -20.431 1.00 87.38 85 LEU A O 1
ATOM 622 N N . LEU A 1 86 ? 12.205 1.426 -18.409 1.00 89.50 86 LEU A N 1
ATOM 623 C CA . LEU A 1 86 ? 12.983 2.627 -18.704 1.00 89.50 86 LEU A CA 1
ATOM 624 C C . LEU A 1 86 ? 14.478 2.320 -18.842 1.00 89.50 86 LEU A C 1
ATOM 626 O O . LEU A 1 86 ? 15.069 2.780 -19.813 1.00 89.50 86 LEU A O 1
ATOM 630 N N . ASP A 1 87 ? 15.055 1.518 -17.939 1.00 89.12 87 ASP A N 1
ATOM 631 C CA . ASP A 1 87 ? 16.450 1.058 -18.032 1.00 89.12 87 ASP A CA 1
ATOM 632 C C . ASP A 1 87 ? 16.702 0.393 -19.400 1.00 89.12 87 ASP A C 1
ATOM 634 O O . ASP A 1 87 ? 17.608 0.787 -20.123 1.00 89.12 87 ASP A O 1
ATOM 638 N N . MET A 1 88 ? 15.842 -0.550 -19.812 1.00 82.88 88 MET A N 1
ATOM 639 C CA . MET A 1 88 ? 16.003 -1.255 -21.094 1.00 82.88 88 MET A CA 1
ATOM 640 C C . MET A 1 88 ? 15.896 -0.329 -22.313 1.00 82.88 88 MET A C 1
ATOM 642 O O . MET A 1 88 ? 16.659 -0.481 -23.263 1.00 82.88 88 MET A O 1
ATOM 646 N N . ALA A 1 89 ? 14.962 0.628 -22.301 1.00 87.75 89 ALA A N 1
ATOM 647 C CA . ALA A 1 89 ? 14.816 1.587 -23.396 1.00 87.75 89 ALA A CA 1
ATOM 648 C C . ALA A 1 89 ? 16.011 2.553 -23.483 1.00 87.75 89 ALA A C 1
ATOM 650 O O . ALA A 1 89 ? 16.403 2.958 -24.578 1.00 87.75 89 ALA A O 1
ATOM 651 N N . ALA A 1 90 ? 16.590 2.922 -22.337 1.00 86.00 90 ALA A N 1
ATOM 652 C CA . ALA A 1 90 ? 17.789 3.748 -22.278 1.00 86.00 90 ALA A CA 1
ATOM 653 C C . ALA A 1 90 ? 19.017 2.985 -22.802 1.00 86.00 90 ALA A C 1
ATOM 655 O O . ALA A 1 90 ? 19.723 3.505 -23.666 1.00 86.00 90 ALA A O 1
ATOM 656 N N . ASP A 1 91 ? 19.211 1.737 -22.372 1.00 82.81 91 ASP A N 1
ATOM 657 C CA . ASP A 1 91 ? 20.321 0.885 -22.815 1.00 82.81 91 ASP A CA 1
ATOM 658 C C . ASP A 1 91 ? 20.280 0.614 -24.333 1.00 82.81 91 ASP A C 1
ATOM 660 O O . ASP A 1 91 ? 21.318 0.604 -24.997 1.00 82.81 91 ASP A O 1
ATOM 664 N N . GLU A 1 92 ? 19.087 0.420 -24.912 1.00 74.06 92 GLU A N 1
ATOM 665 C CA . GLU A 1 92 ? 18.907 0.273 -26.366 1.00 74.06 92 GLU A CA 1
ATOM 666 C C . GLU A 1 92 ? 19.281 1.562 -27.114 1.00 74.06 92 GLU A C 1
ATOM 668 O O . GLU A 1 92 ? 19.869 1.510 -28.195 1.00 74.06 92 GLU A O 1
ATOM 673 N N . SER A 1 93 ? 18.995 2.727 -26.523 1.00 73.81 93 SER A N 1
ATOM 674 C CA . SER A 1 93 ? 19.339 4.019 -27.117 1.00 73.81 93 SER A CA 1
ATOM 675 C C . SER A 1 93 ? 20.843 4.304 -27.111 1.00 73.81 93 SER A C 1
ATOM 677 O O . SER A 1 93 ? 21.342 4.842 -28.094 1.00 73.81 93 SER A O 1
ATOM 679 N N . GLU A 1 94 ? 21.582 3.906 -26.068 1.00 70.88 94 GLU A N 1
ATOM 680 C CA . GLU A 1 94 ? 23.039 4.103 -25.995 1.00 70.88 94 GLU A CA 1
ATOM 681 C C . GLU A 1 94 ? 23.808 3.238 -27.003 1.00 70.88 94 GLU A C 1
ATOM 683 O O . GLU A 1 94 ? 24.845 3.664 -27.498 1.00 70.88 94 GLU A O 1
ATOM 688 N N . GLN A 1 95 ? 23.300 2.054 -27.362 1.00 62.03 95 GLN A N 1
ATOM 689 C CA . GLN A 1 95 ? 23.949 1.159 -28.335 1.00 62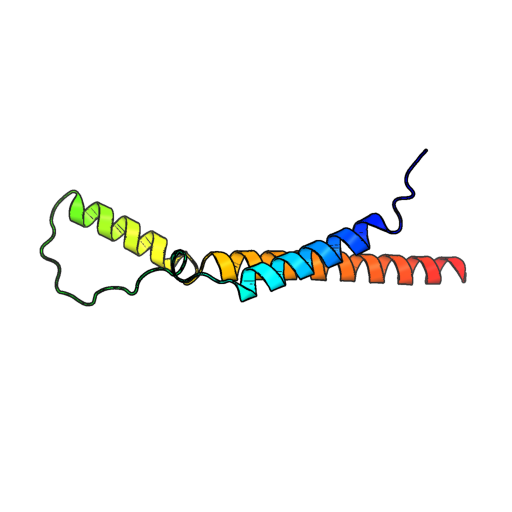.03 95 GLN A CA 1
ATOM 690 C C . GLN A 1 95 ? 23.838 1.631 -29.794 1.00 62.03 95 GLN A C 1
ATOM 692 O O . GLN A 1 95 ? 24.510 1.085 -30.671 1.00 62.03 95 GLN A O 1
ATOM 697 N N . LEU A 1 96 ? 22.970 2.607 -30.071 1.00 58.84 96 LEU A N 1
ATOM 698 C CA . LEU A 1 96 ? 22.731 3.147 -31.411 1.00 58.84 96 LEU A CA 1
ATOM 699 C C . LEU A 1 96 ? 23.621 4.359 -31.754 1.00 58.84 96 LEU A C 1
ATOM 701 O O . LEU A 1 96 ? 23.557 4.832 -32.893 1.00 58.84 96 LEU A O 1
ATOM 705 N N . PHE A 1 97 ? 24.438 4.846 -30.811 1.00 53.38 97 PHE A N 1
ATOM 706 C CA . PHE A 1 97 ? 25.380 5.965 -30.977 1.00 53.38 97 PHE A CA 1
ATOM 707 C C . PHE A 1 97 ? 26.840 5.519 -30.829 1.00 53.38 97 PHE A C 1
ATOM 709 O O . PHE A 1 97 ? 27.707 6.223 -31.399 1.00 53.38 97 PHE A O 1
#

Foldseek 3Di:
DDDDCLVVLLVVLVVLQVQLVVLLVCQDCVQFDDDDDPDDDPDDDPVVVVVVVVVVVVVPDDRGPSNVSSVVSNVVSVVSNVVSVVVVVVVVVVVVD

Secondary structure (DSSP, 8-state):
-PPPGGGHHHHHHHHHHHHHHHHHHH--GGGBPPPPP-------THHHHHHHHHHHHHTTS-SBHHHHHHHHHHHHHHHHHHHHHHHHHHHHHHTT-

pLDDT: mean 77.63, std 11.67, range [37.31, 93.12]

Radius of gyration: 22.49 Å; Cα contacts (8 Å, |Δi|>4): 61; chains: 1; bounding box: 51×30×66 Å

Mean predicted aligned error: 10.78 Å

Sequence (97 aa):
MRIAPETSPMLIGAALIGAGLLLRRVEPDALSLPDKPDVAHRDSGARRAARITRDGIAKVLPSNLTGSVGRTLLMMGAGLVLVRLLDMAADESEQLF

Solvent-accessible surface area (backbone atoms only — not comparable to full-atom values): 5556 Å² total; per-residue (Å²): 135,83,78,77,64,83,62,50,60,56,50,49,14,52,48,31,32,50,50,10,53,51,37,46,71,60,52,54,72,91,50,41,63,78,79,83,78,93,64,93,80,92,64,62,69,69,60,38,51,54,47,54,53,50,58,55,50,58,72,74,51,64,65,35,52,48,42,51,52,12,52,49,33,30,51,53,12,51,52,50,39,51,53,53,54,49,52,52,55,50,57,58,56,62,76,75,111